Protein AF-A0AAN8AZE5-F1 (afdb_monomer)

Mean predicted aligned error: 5.29 Å

Secondary structure (DSSP, 8-state):
--EES-EEEEEEEEEEEEEEEEEEEEEEEEEEEEEEEEEEEEEEEEEEEEEEEEEEE--EEEEEEEEEEEEE--EEEEEEEEEEEEE--EEEEEEEE-

Solvent-accessible surface area (backbone atoms only — not comparable to full-atom values): 4656 Å² total; per-residue (Å²): 129,70,71,38,76,66,49,79,41,70,69,51,71,52,80,54,52,36,34,47,32,39,41,33,49,32,37,38,39,40,37,44,38,34,48,33,38,40,33,51,33,37,35,38,42,36,45,39,33,46,35,41,38,37,44,32,40,40,35,40,37,43,37,34,48,34,37,42,37,42,34,38,39,37,42,34,46,38,34,42,34,41,39,71,76,45,71,58,67,52,68,76,42,72,78,41,78,99

Foldseek 3Di:
DPEAAEDEEAEEEDEEEHYAYYEYAEYEYEYEEYAEYEYAEYEYEYEYYAEYEYEYEEYEYEEYEEYEYEYYEYEYEEYEEYYYNYYYYHYNYYNDYD

Nearest PDB structures (foldseek):
  3jx8-assembly2_D  TM=2.749E-01  e=2.830E+00  Parabacteroides distasonis ATCC 8503
  3pet-assembly1_A  TM=3.452E-01  e=9.245E+00  Bacteroides fragilis NCTC 9343

Structure (mmCIF, N/CA/C/O backbone):
data_AF-A0AAN8AZE5-F1
#
_entry.id   AF-A0AAN8AZE5-F1
#
loop_
_atom_site.group_PDB
_atom_site.id
_atom_site.type_symbol
_atom_site.label_atom_id
_atom_site.label_alt_id
_atom_site.label_comp_id
_atom_site.label_asym_id
_atom_site.label_entity_id
_atom_site.label_seq_id
_atom_site.pdbx_PDB_ins_code
_atom_site.Cartn_x
_atom_site.Cartn_y
_atom_site.Cartn_z
_atom_site.occupancy
_atom_site.B_iso_or_equiv
_atom_site.auth_seq_id
_atom_site.auth_comp_id
_atom_site.auth_asym_id
_atom_site.auth_atom_id
_atom_site.pdbx_PDB_model_num
ATOM 1 N N . MET A 1 1 ? -1.905 -1.977 -19.976 1.00 54.09 1 MET A N 1
ATOM 2 C CA . MET A 1 1 ? -1.213 -3.059 -19.282 1.00 54.09 1 MET A CA 1
ATOM 3 C C . MET A 1 1 ? 0.221 -3.187 -19.775 1.00 54.09 1 MET A C 1
ATOM 5 O O . MET A 1 1 ? 0.548 -4.026 -20.617 1.00 54.09 1 MET A O 1
ATOM 9 N N . GLU A 1 2 ? 1.053 -2.237 -19.348 1.00 65.06 2 GLU A N 1
ATOM 10 C CA . GLU A 1 2 ? 2.487 -2.467 -19.159 1.00 65.06 2 GLU A CA 1
ATOM 11 C C . GLU A 1 2 ? 2.601 -3.066 -17.756 1.00 65.06 2 GLU A C 1
ATOM 13 O O . GLU A 1 2 ? 2.499 -2.336 -16.783 1.00 65.06 2 GLU A O 1
ATOM 18 N N . GLU A 1 3 ? 2.682 -4.392 -17.698 1.00 78.38 3 GLU A N 1
ATOM 19 C CA . GLU A 1 3 ? 2.892 -5.178 -16.478 1.00 78.38 3 GLU A CA 1
ATOM 20 C C . GLU A 1 3 ? 4.374 -5.077 -16.106 1.00 78.38 3 GLU A C 1
ATOM 22 O O . GLU A 1 3 ? 5.255 -5.268 -16.965 1.00 78.38 3 GLU A O 1
ATOM 27 N N . VAL A 1 4 ? 4.653 -4.715 -14.858 1.00 86.75 4 VAL A N 1
ATOM 28 C CA . VAL A 1 4 ? 6.012 -4.595 -14.329 1.00 86.75 4 VAL A CA 1
ATOM 29 C C . 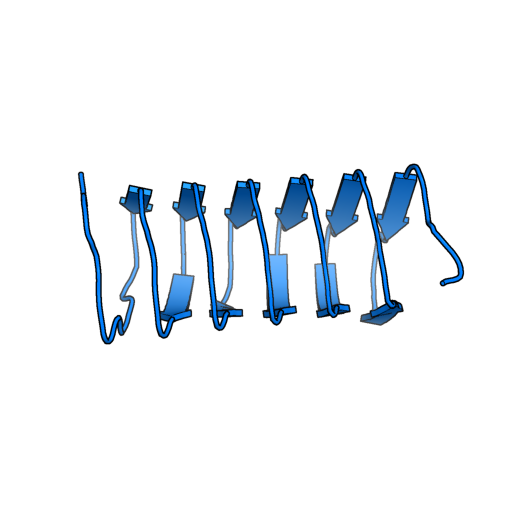VAL A 1 4 ? 6.247 -5.721 -13.330 1.00 86.75 4 VAL A C 1
ATOM 31 O O . VAL A 1 4 ? 5.694 -5.698 -12.242 1.00 86.75 4 VAL A O 1
ATOM 34 N N . ASP A 1 5 ? 7.117 -6.671 -13.685 1.00 88.62 5 ASP A N 1
ATOM 35 C CA . ASP A 1 5 ? 7.423 -7.810 -12.801 1.00 88.62 5 ASP A CA 1
ATOM 36 C C . ASP A 1 5 ? 8.104 -7.369 -11.483 1.00 88.62 5 ASP A C 1
ATOM 38 O O . ASP A 1 5 ? 7.929 -7.985 -10.445 1.00 88.62 5 ASP A O 1
ATOM 42 N N . GLU A 1 6 ? 8.976 -6.357 -11.522 1.00 89.06 6 GLU A N 1
ATOM 43 C CA . GLU A 1 6 ? 9.683 -5.874 -10.328 1.00 89.06 6 GLU A CA 1
ATOM 44 C C . GLU A 1 6 ? 10.201 -4.457 -10.570 1.00 89.06 6 GLU A C 1
ATOM 46 O O . GLU A 1 6 ? 10.854 -4.183 -11.594 1.00 89.06 6 GLU A O 1
ATOM 51 N N . ALA A 1 7 ? 9.991 -3.562 -9.609 1.00 86.00 7 ALA A N 1
ATOM 52 C CA . ALA A 1 7 ? 10.588 -2.242 -9.655 1.00 86.00 7 ALA A CA 1
ATOM 53 C C . ALA A 1 7 ? 10.987 -1.699 -8.279 1.00 86.00 7 ALA A C 1
ATOM 55 O O . ALA A 1 7 ? 10.304 -1.851 -7.276 1.00 86.00 7 ALA A O 1
ATOM 56 N N . ASN A 1 8 ? 12.151 -1.049 -8.264 1.00 88.62 8 ASN A N 1
ATOM 57 C CA . ASN A 1 8 ? 12.769 -0.505 -7.063 1.00 88.62 8 ASN A CA 1
ATOM 58 C C . ASN A 1 8 ? 13.109 0.970 -7.294 1.00 88.62 8 ASN A C 1
ATOM 60 O O . ASN A 1 8 ? 13.792 1.303 -8.276 1.00 88.62 8 ASN A O 1
ATOM 64 N N . TRP A 1 9 ? 12.690 1.840 -6.379 1.00 85.12 9 TRP A N 1
ATOM 65 C CA . TRP A 1 9 ? 12.965 3.274 -6.430 1.00 85.12 9 TRP A CA 1
ATOM 66 C C . TRP A 1 9 ? 13.627 3.759 -5.145 1.00 85.12 9 TRP A C 1
ATOM 68 O O . TRP A 1 9 ? 13.091 3.622 -4.054 1.00 85.12 9 TRP A O 1
ATOM 78 N N . GLU A 1 10 ? 14.789 4.391 -5.297 1.00 82.31 10 GLU A N 1
ATOM 79 C CA . GLU A 1 10 ? 15.497 5.012 -4.171 1.00 82.31 10 GLU A CA 1
ATOM 80 C C . GLU A 1 10 ? 14.840 6.345 -3.759 1.00 82.31 10 GLU A C 1
ATOM 82 O O . GLU A 1 10 ? 14.698 6.629 -2.580 1.00 82.31 10 GLU A O 1
ATOM 87 N N . GLU A 1 11 ? 14.430 7.181 -4.722 1.00 77.81 11 GLU A N 1
ATOM 88 C CA . GLU A 1 11 ? 13.772 8.465 -4.443 1.00 77.81 11 GLU A CA 1
ATOM 89 C C . GLU A 1 11 ? 12.813 8.847 -5.582 1.00 77.81 11 GLU A C 1
ATOM 91 O O . GLU A 1 11 ? 13.183 8.772 -6.763 1.00 77.81 11 GLU A O 1
ATOM 96 N N . GLY A 1 12 ? 11.618 9.346 -5.253 1.00 79.25 12 GLY A N 1
ATOM 97 C CA . GLY A 1 12 ? 10.768 10.076 -6.200 1.00 79.25 12 GLY A CA 1
ATOM 98 C C . GLY A 1 12 ? 9.328 9.589 -6.258 1.00 79.25 12 GLY A C 1
ATOM 99 O O . GLY A 1 12 ? 8.722 9.325 -5.226 1.00 79.25 12 GLY A O 1
ATOM 100 N N . GLY A 1 13 ? 8.756 9.551 -7.462 1.00 76.00 13 GLY A N 1
ATOM 101 C CA . GLY A 1 13 ? 7.414 9.021 -7.636 1.00 76.00 13 GLY A CA 1
ATOM 102 C C . GLY A 1 13 ? 7.139 8.421 -9.000 1.00 76.00 13 GLY A C 1
ATOM 103 O O . GLY A 1 13 ? 7.790 8.782 -9.989 1.00 76.00 13 GLY A O 1
ATOM 104 N N . SER A 1 14 ? 6.191 7.49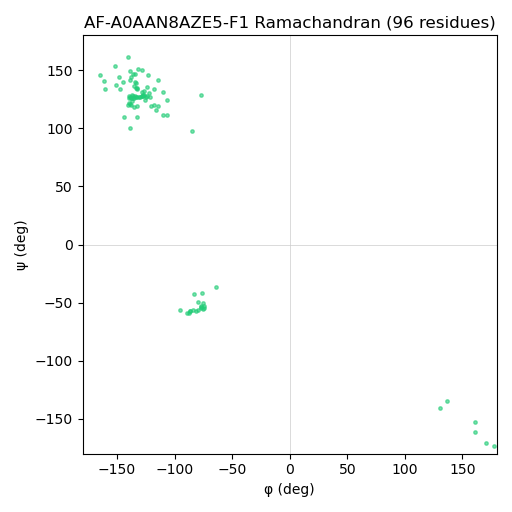0 -8.999 1.00 78.25 14 SER A N 1
ATOM 105 C CA . SER A 1 14 ? 5.887 6.586 -10.105 1.00 78.25 14 SER A CA 1
ATOM 106 C C . SER A 1 14 ? 4.381 6.433 -10.273 1.00 78.25 14 SER A C 1
ATOM 108 O O . SER A 1 14 ? 3.663 6.349 -9.286 1.00 78.25 14 SER A O 1
ATOM 110 N N . GLU A 1 15 ? 3.939 6.375 -11.528 1.00 84.44 15 GLU A N 1
ATOM 111 C CA . GLU A 1 15 ? 2.560 6.064 -11.922 1.00 84.44 15 GLU A CA 1
ATOM 112 C C . GLU A 1 15 ? 2.600 4.770 -12.751 1.00 84.44 15 GLU A C 1
ATOM 114 O O . GLU A 1 15 ? 3.300 4.739 -13.776 1.00 84.44 15 GLU A O 1
ATOM 119 N N . MET A 1 16 ? 1.909 3.709 -12.322 1.00 82.25 16 MET A N 1
ATOM 120 C CA . MET A 1 16 ? 1.859 2.414 -13.029 1.00 82.25 16 MET A CA 1
ATOM 121 C C . MET A 1 16 ? 0.459 1.794 -12.990 1.00 82.25 16 MET A C 1
ATOM 123 O O . MET A 1 16 ? -0.378 2.201 -12.199 1.00 82.25 16 MET A O 1
ATOM 127 N N . GLU A 1 17 ? 0.207 0.851 -13.900 1.00 83.81 17 GLU A N 1
ATOM 128 C CA . GLU A 1 17 ? -1.098 0.185 -14.053 1.00 83.81 17 GLU A CA 1
ATOM 129 C C . GLU A 1 17 ? -1.103 -1.143 -13.279 1.00 83.81 17 GLU A C 1
ATOM 131 O O . GLU A 1 17 ? -1.895 -1.297 -12.368 1.00 83.81 17 GLU A O 1
ATOM 136 N N . GLU A 1 18 ? -0.166 -2.055 -13.567 1.00 87.25 18 GLU A N 1
ATOM 137 C CA . GLU A 1 18 ? -0.078 -3.378 -12.923 1.00 87.25 18 GLU A CA 1
ATOM 138 C C . GLU A 1 18 ? 1.384 -3.659 -12.533 1.00 87.25 18 GLU A C 1
ATOM 140 O O . GLU A 1 18 ? 2.286 -3.537 -13.383 1.00 87.25 18 GLU A O 1
ATOM 145 N N . VAL A 1 19 ? 1.635 -4.013 -11.269 1.00 88.44 19 VAL A N 1
ATOM 146 C CA . VAL A 1 19 ? 2.983 -4.299 -10.747 1.00 88.44 19 VAL A CA 1
ATOM 147 C C . VAL A 1 19 ? 2.962 -5.514 -9.820 1.00 88.44 19 VAL A C 1
ATOM 149 O O . VAL A 1 19 ? 2.226 -5.520 -8.845 1.00 88.44 19 VAL A O 1
ATOM 152 N N . ASP A 1 20 ? 3.817 -6.506 -10.069 1.00 89.44 20 ASP A N 1
ATOM 153 C CA . ASP A 1 20 ? 3.900 -7.676 -9.183 1.00 89.44 20 ASP A CA 1
ATOM 154 C C . ASP A 1 20 ? 4.645 -7.319 -7.879 1.00 89.44 20 ASP A C 1
ATOM 156 O O . ASP A 1 20 ? 4.172 -7.587 -6.783 1.00 89.44 20 ASP A O 1
ATOM 160 N N . GLU A 1 21 ? 5.827 -6.699 -7.970 1.00 89.12 21 GLU A N 1
ATOM 161 C CA . GLU A 1 21 ? 6.622 -6.349 -6.783 1.00 89.12 21 GLU A CA 1
ATOM 162 C C . GLU A 1 21 ? 7.216 -4.943 -6.887 1.00 89.12 21 GLU A C 1
ATOM 164 O O . GLU A 1 21 ? 7.896 -4.586 -7.863 1.00 89.12 21 GLU A O 1
ATOM 169 N N . ALA A 1 22 ? 6.993 -4.139 -5.851 1.00 87.62 22 ALA A N 1
ATOM 170 C CA . ALA A 1 22 ? 7.344 -2.734 -5.869 1.00 87.62 22 ALA A CA 1
ATOM 171 C C . ALA A 1 22 ? 7.941 -2.269 -4.530 1.00 87.62 22 ALA A C 1
ATOM 173 O O . ALA A 1 22 ? 7.305 -2.366 -3.484 1.00 87.62 22 ALA A O 1
ATOM 174 N N . ASN A 1 23 ? 9.171 -1.739 -4.552 1.00 89.25 23 ASN A N 1
ATOM 175 C CA . ASN A 1 23 ? 9.852 -1.252 -3.345 1.00 89.25 23 ASN A CA 1
ATOM 176 C C . ASN A 1 23 ? 10.285 0.215 -3.473 1.00 89.25 23 ASN A C 1
ATOM 178 O O . ASN A 1 23 ? 10.909 0.610 -4.469 1.00 89.25 23 ASN A O 1
ATOM 182 N N . TRP A 1 24 ? 10.053 1.000 -2.421 1.00 87.69 24 TRP A N 1
ATOM 183 C CA . TRP A 1 24 ? 10.490 2.393 -2.317 1.00 87.69 24 TRP A CA 1
ATOM 184 C C . TRP A 1 24 ? 11.246 2.665 -1.021 1.00 87.69 24 TRP A C 1
ATOM 186 O O . TRP A 1 24 ? 10.730 2.423 0.066 1.00 87.69 24 TRP A O 1
ATOM 196 N N . GLU A 1 25 ? 12.436 3.254 -1.142 1.00 85.25 25 GLU A N 1
ATOM 197 C CA . GLU A 1 25 ? 13.158 3.787 0.022 1.00 85.25 25 GLU A CA 1
ATOM 198 C C . GLU A 1 25 ? 12.544 5.130 0.462 1.00 85.25 25 GLU A C 1
ATOM 200 O O . GLU A 1 25 ? 12.147 5.274 1.611 1.00 85.25 25 GLU A O 1
ATOM 205 N N . GLU A 1 26 ? 12.404 6.102 -0.452 1.00 83.00 26 GLU A N 1
ATOM 206 C CA . GLU A 1 26 ? 11.760 7.394 -0.166 1.00 83.00 26 GLU A CA 1
ATOM 207 C C . GLU A 1 26 ? 10.848 7.844 -1.325 1.00 83.00 26 GLU A C 1
ATOM 209 O O . GLU A 1 26 ? 11.317 8.052 -2.450 1.00 83.00 26 GLU A O 1
ATOM 214 N N . GLY A 1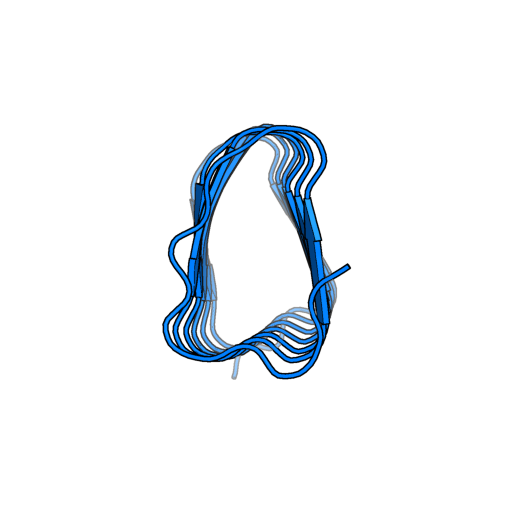 27 ? 9.542 8.059 -1.122 1.00 81.88 27 GLY A N 1
ATOM 215 C CA . GLY A 1 27 ? 8.739 8.535 -2.259 1.00 81.88 27 GLY A CA 1
ATOM 216 C C . GLY A 1 27 ? 7.225 8.592 -2.149 1.00 81.88 27 GLY A C 1
ATOM 217 O O . GLY A 1 27 ? 6.640 8.456 -1.078 1.00 81.88 27 GLY A O 1
ATOM 218 N N . ARG A 1 28 ? 6.600 8.862 -3.305 1.00 80.50 28 ARG A N 1
ATOM 219 C CA . ARG A 1 28 ? 5.155 8.715 -3.501 1.00 80.50 28 ARG A CA 1
ATOM 220 C C . ARG A 1 28 ? 4.791 7.998 -4.785 1.00 80.50 28 ARG A C 1
ATOM 222 O O . ARG A 1 28 ? 5.354 8.336 -5.822 1.00 80.50 28 ARG A O 1
ATOM 229 N N . SER A 1 29 ? 3.805 7.117 -4.733 1.00 82.50 29 SER A N 1
ATOM 230 C CA . SER A 1 29 ? 3.398 6.326 -5.896 1.00 82.50 29 SER A CA 1
ATOM 231 C C . SER A 1 29 ? 1.892 6.295 -6.072 1.00 82.50 29 SER A C 1
ATOM 233 O O . SER A 1 29 ? 1.164 6.303 -5.088 1.00 82.50 29 SER A O 1
ATOM 235 N N . GLU A 1 30 ? 1.461 6.242 -7.328 1.00 86.56 30 GLU A N 1
ATOM 236 C CA . GLU A 1 30 ? 0.067 6.059 -7.737 1.00 86.56 30 GLU A CA 1
ATOM 237 C C . GLU A 1 30 ? -0.012 4.772 -8.580 1.00 86.56 30 GLU A C 1
ATOM 239 O O . GLU A 1 30 ? 0.681 4.669 -9.602 1.00 86.56 30 GLU A O 1
ATOM 244 N N . MET A 1 31 ? -0.791 3.774 -8.150 1.00 84.19 31 MET A N 1
ATOM 245 C CA . MET A 1 31 ? -0.927 2.488 -8.862 1.00 84.19 31 MET A CA 1
ATOM 246 C C . MET A 1 31 ? -2.374 1.982 -8.885 1.00 84.19 31 MET A C 1
ATOM 248 O O . MET A 1 31 ? -3.139 2.281 -7.978 1.00 84.19 31 MET A O 1
ATOM 252 N N . GLU A 1 32 ? -2.749 1.251 -9.938 1.00 87.12 32 GLU A N 1
ATOM 253 C CA . GLU A 1 32 ? -4.092 0.655 -10.070 1.00 87.12 32 GLU A CA 1
ATOM 254 C C . GLU A 1 32 ? -4.121 -0.722 -9.385 1.00 87.12 32 GLU A C 1
ATOM 256 O O . GLU A 1 32 ? -4.848 -0.883 -8.415 1.00 87.12 32 GLU A O 1
ATOM 261 N N . GLU A 1 33 ? -3.255 -1.659 -9.788 1.00 88.69 33 GLU A N 1
ATOM 262 C CA . GLU A 1 33 ? -3.168 -3.007 -9.199 1.00 88.69 33 GLU A CA 1
ATOM 263 C C . GLU A 1 33 ? -1.721 -3.344 -8.786 1.00 88.69 33 GLU A C 1
ATOM 265 O O . GLU A 1 33 ? -0.781 -3.163 -9.580 1.00 88.69 33 GLU A O 1
ATOM 270 N N . VAL A 1 34 ? -1.528 -3.839 -7.555 1.00 89.31 34 VAL A N 1
ATOM 271 C CA . VAL A 1 34 ? -0.215 -4.276 -7.045 1.00 89.31 34 VAL A CA 1
ATOM 272 C C . VAL A 1 34 ? -0.314 -5.555 -6.212 1.00 89.31 34 VAL A C 1
ATOM 274 O O . VAL A 1 34 ? -1.060 -5.589 -5.238 1.00 89.31 34 VAL A O 1
ATOM 277 N N . ASP A 1 35 ? 0.494 -6.572 -6.524 1.00 90.38 35 ASP A N 1
ATOM 278 C CA . ASP A 1 35 ? 0.533 -7.796 -5.705 1.00 90.38 35 ASP A CA 1
ATOM 279 C C . ASP A 1 35 ? 1.295 -7.540 -4.382 1.00 90.38 35 ASP A C 1
ATOM 281 O O . ASP A 1 35 ? 0.767 -7.758 -3.296 1.00 90.38 35 ASP A O 1
ATOM 285 N N . GLU A 1 36 ? 2.538 -7.048 -4.439 1.00 90.00 36 GLU A N 1
ATOM 286 C CA . GLU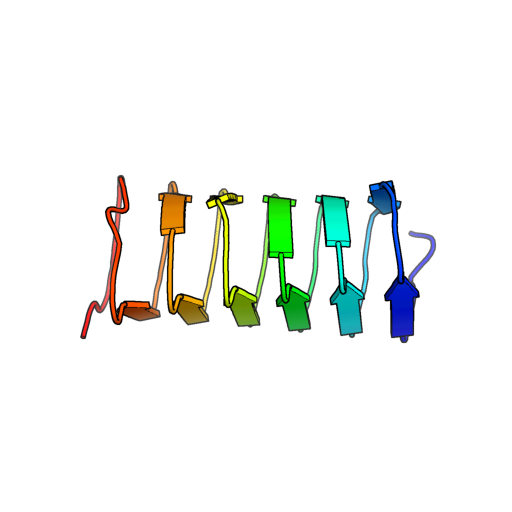 A 1 36 ? 3.339 -6.767 -3.238 1.00 90.00 36 GLU A CA 1
ATOM 287 C C . GLU A 1 36 ? 4.010 -5.392 -3.291 1.00 90.00 36 GLU A C 1
ATOM 289 O O . GLU A 1 36 ? 4.759 -5.059 -4.220 1.00 90.00 36 GLU A O 1
ATOM 294 N N . ALA A 1 37 ? 3.798 -4.598 -2.242 1.00 88.00 37 ALA A N 1
ATOM 295 C CA . ALA A 1 37 ? 4.300 -3.238 -2.179 1.00 88.00 37 ALA A CA 1
ATOM 296 C C . ALA A 1 37 ? 4.927 -2.892 -0.821 1.00 88.00 37 ALA A C 1
ATOM 298 O O . ALA A 1 37 ? 4.307 -3.033 0.233 1.00 88.00 37 ALA A O 1
ATOM 299 N N . ASN A 1 38 ? 6.170 -2.405 -0.844 1.00 89.38 38 ASN A N 1
ATOM 300 C CA . ASN A 1 38 ? 6.948 -2.088 0.352 1.00 89.38 38 ASN A CA 1
ATOM 301 C C . ASN A 1 38 ? 7.491 -0.649 0.311 1.00 89.38 38 ASN A C 1
ATOM 303 O O . ASN 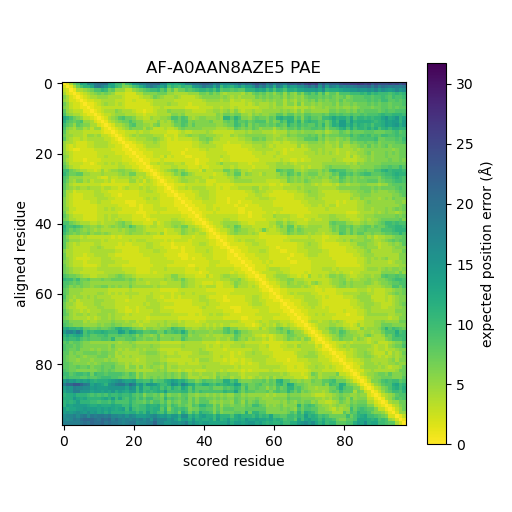A 1 38 ? 8.123 -0.232 -0.666 1.00 89.38 38 ASN A O 1
ATOM 307 N N . TRP A 1 39 ? 7.324 0.090 1.406 1.00 87.94 39 TRP A N 1
ATOM 308 C CA . TRP A 1 39 ? 7.842 1.451 1.575 1.00 87.94 39 TRP A CA 1
ATOM 309 C C . TRP A 1 39 ? 8.605 1.603 2.889 1.00 87.94 39 TRP A C 1
ATOM 311 O O . TRP A 1 39 ? 8.050 1.350 3.957 1.00 87.94 39 TRP A O 1
ATOM 321 N N . GLU A 1 40 ? 9.845 2.091 2.819 1.00 85.88 40 GLU A N 1
ATOM 322 C CA . GLU A 1 40 ? 10.587 2.502 4.019 1.00 85.88 40 GLU A CA 1
ATOM 323 C C . GLU A 1 40 ? 10.096 3.876 4.515 1.00 85.88 40 GLU A C 1
ATOM 325 O O . GLU A 1 40 ? 9.672 3.998 5.659 1.00 85.88 4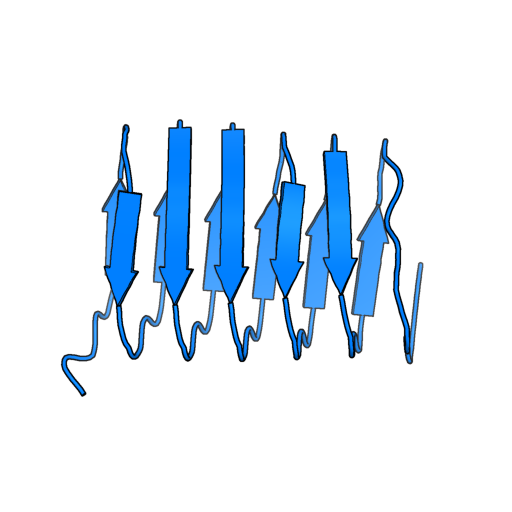0 GLU A O 1
ATOM 330 N N . GLU A 1 41 ? 10.081 4.907 3.662 1.00 82.88 41 GLU A N 1
ATOM 331 C CA . GLU A 1 41 ? 9.578 6.245 4.011 1.00 82.88 41 GLU A CA 1
ATOM 332 C C . GLU A 1 41 ? 8.739 6.841 2.865 1.00 82.88 41 GLU A C 1
ATOM 334 O O . GLU A 1 41 ? 9.228 7.064 1.755 1.00 82.88 41 GLU A O 1
ATOM 339 N N . GLY A 1 42 ? 7.460 7.162 3.078 1.00 81.38 42 GLY A N 1
ATOM 340 C CA . GLY A 1 42 ? 6.689 7.759 1.984 1.00 81.38 42 GLY A CA 1
ATOM 341 C C . GLY A 1 42 ? 5.179 7.706 2.083 1.00 81.38 42 GLY A C 1
ATOM 342 O O . GLY A 1 42 ? 4.588 7.745 3.159 1.00 81.38 42 GLY A O 1
ATOM 343 N N . GLY A 1 43 ? 4.537 7.706 0.920 1.00 77.56 43 GLY A N 1
ATOM 344 C CA . GLY A 1 43 ? 3.098 7.531 0.860 1.00 77.56 43 GLY A CA 1
ATOM 345 C C . GLY A 1 43 ? 2.566 7.193 -0.511 1.00 77.56 43 GLY A C 1
ATOM 346 O O . GLY A 1 43 ? 3.078 7.701 -1.502 1.00 77.56 43 GLY A O 1
ATOM 347 N N . SER A 1 44 ? 1.524 6.382 -0.564 1.00 81.44 44 SER A N 1
ATOM 348 C CA . SER A 1 44 ? 1.018 5.838 -1.822 1.00 81.44 44 SER A CA 1
ATOM 349 C C . SER A 1 44 ? -0.480 5.993 -1.942 1.00 81.44 44 SER A C 1
ATOM 351 O O . SER A 1 44 ? -1.173 6.003 -0.932 1.00 81.44 44 SER A O 1
ATOM 353 N N . GLU A 1 45 ? -0.948 6.111 -3.175 1.00 86.75 45 GLU A N 1
ATOM 354 C CA . GLU A 1 45 ? -2.355 6.088 -3.561 1.00 86.75 45 GLU A CA 1
ATOM 355 C C . GLU A 1 45 ? -2.555 4.844 -4.443 1.00 86.75 45 GLU A C 1
ATOM 357 O O . GLU A 1 45 ? -1.918 4.736 -5.495 1.00 86.75 45 GLU A O 1
ATOM 362 N N . MET A 1 46 ? -3.361 3.874 -4.000 1.00 84.94 46 MET A N 1
ATOM 363 C CA . MET A 1 46 ? -3.587 2.620 -4.741 1.00 84.94 46 MET A CA 1
ATOM 364 C C . MET A 1 46 ? -5.058 2.204 -4.770 1.00 84.94 46 MET A C 1
ATOM 366 O O . MET A 1 46 ? -5.785 2.464 -3.813 1.00 84.94 46 MET A O 1
ATOM 370 N N . GLU A 1 47 ? -5.493 1.577 -5.866 1.00 87.62 47 GLU A N 1
ATOM 371 C CA . GLU A 1 47 ? -6.869 1.072 -6.012 1.00 87.62 47 GLU A CA 1
ATOM 372 C C . GLU A 1 47 ? -6.986 -0.347 -5.429 1.00 87.62 47 GLU A C 1
ATOM 374 O O . GLU A 1 47 ? -7.717 -0.526 -4.460 1.00 87.62 47 GLU A O 1
ATOM 379 N N . GLU A 1 48 ? -6.196 -1.313 -5.907 1.00 89.31 48 GLU A N 1
ATOM 380 C CA . GLU A 1 48 ? -6.191 -2.698 -5.407 1.00 89.31 48 GLU A CA 1
ATOM 381 C C . GLU A 1 48 ? -4.770 -3.142 -5.004 1.00 89.31 48 GLU A C 1
ATOM 383 O O . GLU A 1 48 ? -3.818 -2.998 -5.782 1.00 89.31 48 GLU A O 1
ATOM 388 N N . VAL A 1 49 ? -4.617 -3.679 -3.785 1.00 88.75 49 VAL A N 1
ATOM 389 C CA . VAL A 1 49 ? -3.336 -4.200 -3.275 1.00 88.75 49 VAL A CA 1
ATOM 390 C C . VAL A 1 49 ? -3.514 -5.519 -2.525 1.00 88.75 49 VAL A C 1
ATOM 392 O O . VAL A 1 49 ? -4.252 -5.572 -1.542 1.00 88.75 49 VAL A O 1
ATOM 395 N N . ASP A 1 50 ? -2.776 -6.561 -2.914 1.00 90.88 50 ASP A N 1
ATOM 396 C CA . ASP A 1 50 ? -2.808 -7.837 -2.185 1.00 90.88 50 ASP A CA 1
ATOM 397 C C . ASP A 1 50 ? -2.023 -7.730 -0.856 1.00 90.88 50 ASP A C 1
ATOM 399 O O . ASP A 1 50 ? -2.553 -8.018 0.218 1.00 90.88 50 ASP A O 1
ATOM 403 N N . GLU A 1 51 ? -0.762 -7.280 -0.898 1.00 89.75 51 GLU A N 1
ATOM 404 C CA . GLU A 1 51 ? 0.102 -7.143 0.284 1.00 89.75 51 GLU A CA 1
ATOM 405 C C . GLU A 1 51 ? 0.808 -5.772 0.334 1.00 89.75 51 GLU A C 1
ATOM 407 O O . GLU A 1 51 ? 1.626 -5.436 -0.529 1.00 89.75 51 GLU A O 1
ATOM 412 N N . ALA A 1 52 ? 0.557 -4.982 1.388 1.00 87.81 52 ALA A N 1
ATOM 413 C CA . ALA A 1 52 ? 1.201 -3.679 1.596 1.00 87.81 52 ALA A CA 1
ATOM 414 C C . ALA A 1 52 ? 1.982 -3.598 2.919 1.00 87.81 52 ALA A C 1
ATOM 416 O O . ALA A 1 52 ? 1.425 -3.781 4.003 1.00 87.81 52 ALA A O 1
ATOM 417 N N . ASN A 1 53 ? 3.260 -3.213 2.859 1.00 88.75 53 ASN A N 1
ATOM 418 C CA . ASN A 1 53 ? 4.070 -2.918 4.042 1.00 88.75 53 ASN A CA 1
ATOM 419 C C . ASN A 1 53 ? 4.618 -1.488 4.001 1.00 88.75 53 ASN A C 1
ATOM 421 O O . ASN A 1 53 ? 5.236 -1.065 3.023 1.00 88.75 53 ASN A O 1
ATOM 425 N N . LEU A 1 54 ? 4.447 -0.744 5.091 1.00 85.31 54 LEU A N 1
ATOM 426 C CA . LEU A 1 54 ? 4.949 0.626 5.220 1.00 85.31 54 LEU A CA 1
ATOM 427 C C . LEU A 1 54 ? 5.618 0.815 6.583 1.00 85.31 54 LEU A C 1
ATOM 429 O O . LEU A 1 54 ? 4.963 0.719 7.624 1.00 85.31 54 LEU A O 1
ATOM 433 N N . GLU A 1 55 ? 6.915 1.120 6.579 1.00 85.44 55 GLU A N 1
ATOM 434 C CA . GLU A 1 55 ? 7.659 1.407 7.808 1.00 8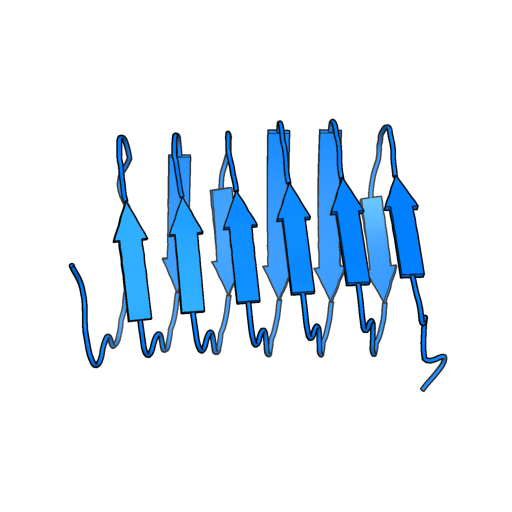5.44 55 GLU A CA 1
ATOM 435 C C . GLU A 1 55 ? 7.349 2.817 8.328 1.00 85.44 55 GLU A C 1
ATOM 437 O O . GLU A 1 55 ? 6.911 2.942 9.465 1.00 85.44 55 GLU A O 1
ATOM 442 N N . GLU A 1 56 ? 7.516 3.871 7.518 1.00 83.06 56 GLU A N 1
ATOM 443 C CA . GLU A 1 56 ? 7.226 5.255 7.915 1.00 83.06 56 GLU A CA 1
ATOM 444 C C . GLU A 1 56 ? 6.397 6.018 6.862 1.00 83.06 56 GLU A C 1
ATOM 446 O O . GLU A 1 56 ? 6.788 6.143 5.701 1.00 83.06 56 GLU A O 1
ATOM 451 N N . GLY A 1 57 ? 5.270 6.621 7.259 1.00 82.94 57 GLY A N 1
ATOM 452 C CA . GLY A 1 57 ? 4.571 7.614 6.432 1.00 82.94 57 GLY A CA 1
ATOM 453 C C . GLY A 1 57 ? 3.054 7.468 6.369 1.00 82.94 57 GLY A C 1
ATOM 454 O O . GLY A 1 57 ? 2.398 7.368 7.406 1.00 82.94 57 GLY A O 1
ATOM 455 N N . GLY A 1 58 ? 2.459 7.561 5.178 1.00 81.62 58 GLY A N 1
ATOM 456 C CA . GLY A 1 58 ? 1.009 7.407 5.064 1.00 81.62 58 GLY A CA 1
ATOM 457 C C . GLY A 1 58 ? 0.490 7.100 3.674 1.00 81.62 58 GLY A C 1
ATOM 458 O O . GLY A 1 58 ? 0.979 7.664 2.705 1.00 81.62 58 GLY A O 1
ATOM 459 N N . SER A 1 59 ? -0.504 6.219 3.594 1.00 81.00 59 SER A N 1
ATOM 460 C CA . SER A 1 59 ? -1.050 5.717 2.328 1.00 81.00 59 SER A CA 1
ATOM 461 C C . SER A 1 59 ? -2.568 5.860 2.266 1.00 81.00 59 SER A C 1
ATOM 463 O O . SER A 1 59 ? -3.236 5.802 3.295 1.00 81.00 59 SER A O 1
ATOM 465 N N . GLU A 1 60 ? -3.096 6.036 1.064 1.00 85.88 60 GLU A N 1
ATOM 466 C CA . GLU A 1 60 ? -4.520 6.025 0.743 1.00 85.88 60 GLU A CA 1
ATOM 467 C C . GLU A 1 60 ? -4.771 4.808 -0.165 1.00 85.88 60 GLU A C 1
ATOM 469 O O .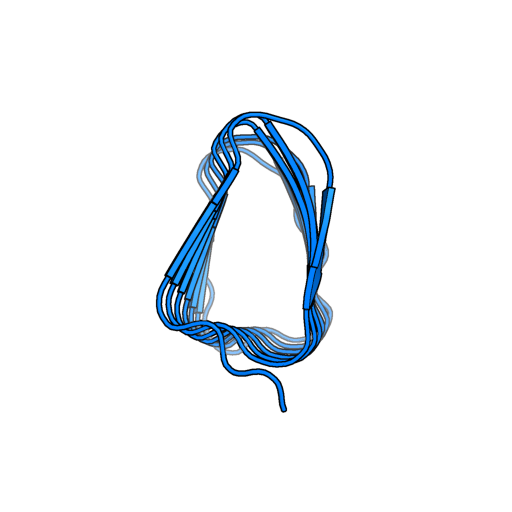 GLU A 1 60 ? -4.150 4.700 -1.222 1.00 85.88 60 GLU A O 1
ATOM 474 N N . MET A 1 61 ? -5.607 3.856 0.260 1.00 84.94 61 MET A N 1
ATOM 475 C CA . MET A 1 61 ? -5.894 2.643 -0.528 1.00 84.94 61 MET A CA 1
ATOM 476 C C . MET A 1 61 ? -7.393 2.327 -0.563 1.00 84.94 61 MET A C 1
ATOM 478 O O . MET A 1 61 ? -8.070 2.488 0.453 1.00 84.94 61 MET A O 1
ATOM 482 N N . GLU A 1 62 ? -7.923 1.906 -1.714 1.00 86.81 62 GLU A N 1
ATOM 483 C CA . GLU A 1 62 ? -9.349 1.560 -1.852 1.00 86.81 62 GLU A CA 1
ATOM 484 C C . GLU A 1 62 ? -9.619 0.134 -1.347 1.00 86.81 62 GLU A C 1
ATOM 486 O O . GLU A 1 62 ? -10.361 -0.018 -0.377 1.00 86.81 62 GLU A O 1
ATOM 491 N N . GLU A 1 63 ? -8.947 -0.879 -1.901 1.00 87.50 63 GLU A N 1
ATOM 492 C CA . GLU A 1 63 ? -9.058 -2.285 -1.488 1.00 87.50 63 GLU A CA 1
ATOM 493 C C . GLU A 1 63 ? -7.677 -2.863 -1.120 1.00 87.50 63 GLU A C 1
ATOM 495 O O . GLU A 1 63 ? -6.718 -2.754 -1.889 1.00 87.50 63 GLU A O 1
ATOM 500 N N . VAL A 1 64 ? -7.566 -3.466 0.072 1.00 86.50 64 VAL A N 1
ATOM 501 C CA . VAL A 1 64 ? -6.326 -4.097 0.558 1.00 86.50 64 VAL A CA 1
ATOM 502 C C . VAL A 1 64 ? -6.600 -5.447 1.222 1.00 86.50 64 VAL A C 1
ATOM 504 O O . VAL A 1 64 ? -7.331 -5.509 2.213 1.00 86.50 64 VAL A O 1
ATOM 507 N N . ASP A 1 65 ? -5.960 -6.517 0.748 1.00 88.31 65 ASP A N 1
ATOM 508 C CA . ASP A 1 65 ? -6.120 -7.849 1.349 1.00 88.31 65 ASP A CA 1
ATOM 509 C C . ASP A 1 65 ? -5.347 -7.963 2.678 1.00 88.31 65 ASP A C 1
ATOM 511 O O . ASP A 1 65 ? -5.928 -8.261 3.725 1.00 88.31 65 ASP A O 1
ATOM 515 N N . GLU A 1 66 ? -4.038 -7.698 2.674 1.00 87.31 66 GLU A N 1
ATOM 516 C CA . GLU A 1 66 ? -3.201 -7.713 3.877 1.00 87.31 66 GLU A CA 1
ATOM 517 C C . GLU A 1 66 ? -2.305 -6.481 3.945 1.00 87.31 66 GLU A C 1
ATOM 519 O O . GLU A 1 66 ? -1.614 -6.124 2.988 1.00 87.31 66 GLU A O 1
ATOM 524 N N . ALA A 1 67 ? -2.243 -5.853 5.120 1.00 84.06 67 ALA A N 1
ATOM 525 C CA . ALA A 1 67 ? -1.286 -4.783 5.307 1.00 84.06 67 ALA A CA 1
ATOM 526 C C . ALA A 1 67 ? -0.718 -4.609 6.716 1.00 84.06 67 ALA A C 1
ATOM 528 O O . ALA A 1 67 ? -1.382 -4.778 7.748 1.00 84.06 67 ALA A O 1
ATOM 529 N N . ASN A 1 68 ? 0.563 -4.236 6.730 1.00 86.69 68 ASN A N 1
ATOM 530 C CA . ASN A 1 68 ? 1.367 -4.025 7.923 1.00 86.69 68 ASN A CA 1
ATOM 531 C C . ASN A 1 68 ? 1.980 -2.626 7.917 1.00 86.69 68 ASN A C 1
ATOM 533 O O . ASN A 1 68 ? 2.696 -2.236 6.994 1.00 86.69 68 ASN A O 1
ATOM 537 N N . TRP A 1 69 ? 1.770 -1.893 9.004 1.00 83.88 69 TRP A N 1
ATOM 538 C CA . TRP A 1 69 ? 2.311 -0.548 9.153 1.00 83.88 69 TRP A CA 1
ATOM 539 C C . TRP A 1 69 ? 3.010 -0.377 10.496 1.00 83.88 69 TRP A C 1
ATOM 541 O O . TRP A 1 69 ? 2.420 -0.615 11.558 1.00 83.88 69 TRP A O 1
ATOM 551 N N . GLU A 1 70 ? 4.259 0.081 10.457 1.00 81.62 70 GLU A N 1
ATOM 552 C CA . GLU A 1 70 ? 5.037 0.312 11.675 1.00 81.62 70 GLU A CA 1
ATOM 553 C C . GLU A 1 70 ? 4.802 1.714 12.249 1.00 81.62 70 GLU A C 1
ATOM 555 O O . GLU A 1 70 ? 4.332 1.816 13.380 1.00 81.62 70 GLU A O 1
ATOM 560 N N . GLU A 1 71 ? 5.075 2.782 11.493 1.00 76.00 71 GLU A N 1
ATOM 561 C CA . GLU A 1 71 ? 4.980 4.177 11.939 1.00 76.00 71 GLU A CA 1
ATOM 562 C C . GLU A 1 71 ? 4.223 5.065 10.933 1.00 76.00 71 GLU A C 1
ATOM 564 O O . GLU A 1 71 ? 4.717 5.390 9.860 1.00 76.00 71 GLU A O 1
ATOM 569 N N . GLY A 1 72 ? 3.010 5.530 11.247 1.00 73.50 72 GLY A N 1
ATOM 570 C CA . GLY A 1 72 ? 2.302 6.355 10.259 1.00 73.50 72 GLY A CA 1
ATOM 571 C C . GLY A 1 72 ? 0.802 6.506 10.403 1.00 73.50 72 GLY A C 1
ATOM 572 O O . GLY A 1 72 ? 0.219 6.296 11.470 1.00 73.50 72 GLY A O 1
ATOM 573 N N . GLY A 1 73 ? 0.167 6.911 9.307 1.00 70.88 73 GLY A N 1
ATOM 574 C CA . GLY A 1 73 ? -1.283 6.890 9.198 1.00 70.88 73 GLY A CA 1
ATOM 575 C C . GLY A 1 73 ? -1.747 6.622 7.782 1.00 70.88 73 GLY A C 1
ATOM 576 O O . GLY A 1 73 ? -1.258 7.253 6.851 1.00 70.88 73 GLY A O 1
ATOM 577 N N . SER A 1 74 ? -2.710 5.719 7.646 1.00 74.19 74 SER A N 1
ATOM 578 C CA . SER A 1 74 ? -3.295 5.369 6.353 1.00 74.19 74 SER A CA 1
ATOM 579 C C . SER A 1 74 ? -4.802 5.579 6.370 1.00 74.19 74 SER A C 1
ATOM 581 O O . SER A 1 74 ? -5.448 5.383 7.407 1.00 74.19 74 SER A O 1
ATOM 583 N N . GLU A 1 75 ? -5.347 5.977 5.229 1.00 81.50 75 GLU A N 1
ATOM 584 C CA . GLU A 1 75 ? -6.783 6.042 4.976 1.00 81.50 75 GLU A CA 1
ATOM 585 C C . GLU A 1 75 ? -7.153 4.889 4.042 1.00 81.50 75 GLU A C 1
ATOM 587 O O . GLU A 1 75 ? -6.535 4.742 2.990 1.00 81.50 75 GLU A O 1
ATOM 592 N N . MET A 1 76 ? -8.106 4.042 4.435 1.00 79.38 76 MET A N 1
ATOM 593 C CA . MET A 1 76 ? -8.526 2.916 3.593 1.00 79.38 76 MET A CA 1
ATOM 594 C C . MET A 1 76 ? -10.034 2.715 3.573 1.00 79.38 76 MET A C 1
ATOM 596 O O . MET A 1 76 ? -10.701 2.917 4.596 1.00 79.38 76 MET A O 1
ATOM 600 N N . GLU A 1 77 ? -10.561 2.320 2.415 1.00 83.06 77 GLU A N 1
ATOM 601 C CA . GLU A 1 77 ? -11.992 2.052 2.245 1.00 83.06 77 GLU A CA 1
ATOM 602 C C 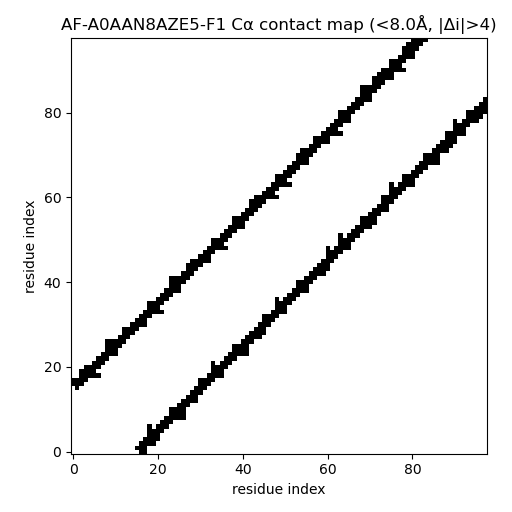. GLU A 1 77 ? -12.338 0.623 2.687 1.00 83.06 77 GLU A C 1
ATOM 604 O O . GLU A 1 77 ? -13.122 0.475 3.630 1.00 83.06 77 GLU A O 1
ATOM 609 N N . GLU A 1 78 ? -11.688 -0.397 2.120 1.00 83.44 78 GLU A N 1
ATOM 610 C CA . GLU A 1 78 ? -11.882 -1.813 2.458 1.00 83.44 78 GLU A CA 1
ATOM 611 C C . GLU A 1 78 ? -10.541 -2.503 2.777 1.00 83.44 78 GLU A C 1
ATOM 613 O O . GLU A 1 78 ? -9.585 -2.422 2.008 1.00 83.44 78 GLU A O 1
ATOM 618 N N . VAL A 1 79 ? -10.462 -3.174 3.936 1.00 82.06 79 VAL A N 1
ATOM 619 C CA . VAL A 1 79 ? -9.276 -3.954 4.339 1.00 82.06 79 VAL A CA 1
ATOM 620 C C . VAL A 1 79 ? -9.667 -5.302 4.937 1.00 82.06 79 VAL A C 1
ATOM 622 O O . VAL A 1 79 ? -10.434 -5.352 5.908 1.00 82.06 79 VAL A O 1
ATOM 625 N N . ASP A 1 80 ? -9.091 -6.389 4.430 1.00 84.62 80 ASP A N 1
ATOM 626 C CA . ASP A 1 80 ? -9.347 -7.733 4.955 1.00 84.62 80 ASP A CA 1
ATOM 627 C C . ASP A 1 80 ? -8.542 -8.004 6.236 1.00 84.62 80 ASP A C 1
ATOM 629 O O . ASP A 1 80 ? -9.144 -8.287 7.279 1.00 84.62 80 ASP A O 1
ATOM 633 N N . GLU A 1 81 ? -7.211 -7.868 6.202 1.00 82.88 81 GLU A N 1
ATOM 634 C CA . GLU A 1 81 ? -6.322 -8.040 7.358 1.00 82.88 81 GLU A CA 1
ATOM 635 C C . GLU A 1 81 ? -5.371 -6.848 7.568 1.00 82.88 81 GLU A C 1
ATOM 637 O O . GLU A 1 81 ? -4.638 -6.432 6.676 1.00 82.88 81 GLU A O 1
ATOM 642 N N . ALA A 1 82 ? -5.350 -6.298 8.789 1.00 81.12 82 ALA A N 1
ATOM 643 C CA . ALA A 1 82 ? -4.521 -5.136 9.121 1.00 81.12 82 ALA A CA 1
ATOM 644 C C . ALA A 1 82 ? -3.777 -5.281 10.457 1.00 81.12 82 ALA A C 1
ATOM 646 O O . ALA A 1 82 ? -4.384 -5.644 11.475 1.00 81.12 82 ALA A O 1
ATOM 647 N N . ASN A 1 83 ? -2.495 -4.897 10.477 1.00 83.44 83 ASN A N 1
ATOM 648 C CA . ASN A 1 83 ? -1.639 -4.874 11.669 1.00 83.44 83 ASN A CA 1
ATOM 649 C C . ASN A 1 83 ? -0.869 -3.546 11.796 1.00 83.44 83 ASN A C 1
ATOM 651 O O . ASN A 1 83 ? -0.284 -3.051 10.833 1.00 83.44 83 ASN A O 1
ATOM 655 N N . TRP A 1 84 ? -0.857 -2.978 13.005 1.00 78.81 84 TRP A N 1
ATOM 656 C CA . TRP A 1 84 ? -0.304 -1.649 13.281 1.00 78.81 84 TRP A CA 1
ATOM 657 C C . TRP A 1 84 ? 0.540 -1.640 14.554 1.00 78.81 84 TRP A C 1
ATOM 659 O O . TRP A 1 84 ? 0.037 -1.978 15.633 1.00 78.81 84 TRP A O 1
ATOM 669 N N . GLU A 1 85 ? 1.787 -1.169 14.471 1.00 79.31 85 GLU A N 1
ATOM 670 C CA . GLU A 1 85 ? 2.636 -1.012 15.662 1.00 79.31 85 GLU A CA 1
ATOM 671 C C . GLU A 1 85 ? 2.483 0.371 16.330 1.00 79.31 85 GLU A C 1
ATOM 673 O O . GLU A 1 85 ? 2.085 0.453 17.500 1.00 79.31 85 GLU A O 1
ATOM 678 N N . GLU A 1 86 ? 2.756 1.466 15.614 1.00 68.69 86 GLU A N 1
ATOM 679 C CA . GLU A 1 86 ? 2.687 2.849 16.107 1.00 68.69 86 GLU A CA 1
ATOM 680 C C . GLU A 1 86 ? 2.066 3.803 15.068 1.00 68.69 86 GLU A C 1
ATOM 682 O O . GLU A 1 86 ? 2.709 4.323 14.175 1.00 68.69 86 GLU A O 1
ATOM 687 N N . GLY A 1 87 ? 0.788 4.151 15.204 1.00 66.00 87 GLY A N 1
ATOM 688 C CA . GLY A 1 87 ? 0.168 5.016 14.201 1.00 66.00 87 GLY A CA 1
ATOM 689 C C . GLY A 1 87 ? -1.299 5.290 14.443 1.00 66.00 87 GLY A C 1
ATOM 690 O O . GLY A 1 87 ? -1.855 4.946 15.492 1.00 66.00 87 GLY A O 1
ATOM 691 N N . GLY A 1 88 ? -1.926 5.956 13.482 1.00 62.28 88 GLY A N 1
ATOM 692 C CA . GLY A 1 88 ? -3.367 6.155 13.463 1.00 62.28 88 GLY A CA 1
ATOM 693 C C . GLY A 1 88 ? -3.901 6.017 12.052 1.00 62.28 88 GLY A C 1
ATOM 694 O O . GLY A 1 88 ? -3.527 6.800 11.190 1.00 62.28 88 GLY A O 1
ATOM 695 N N . SER A 1 89 ? -4.805 5.068 11.860 1.00 66.38 89 SER A N 1
ATOM 696 C CA . SER A 1 89 ? -5.424 4.784 10.565 1.00 66.38 89 SER A CA 1
ATOM 697 C C . SER A 1 89 ? -6.908 5.104 10.626 1.00 66.38 89 SER A C 1
ATOM 699 O O . SER A 1 89 ? -7.566 4.864 11.648 1.00 66.38 89 SER A O 1
ATOM 701 N N . GLU A 1 90 ? -7.433 5.654 9.540 1.00 70.62 90 GLU A N 1
ATOM 702 C CA . GLU A 1 90 ? -8.864 5.856 9.349 1.00 70.62 90 GLU A CA 1
ATOM 703 C C . GLU A 1 90 ? -9.339 4.819 8.327 1.00 70.62 90 GLU A C 1
ATOM 705 O O . GLU A 1 90 ? -8.946 4.862 7.171 1.00 70.62 90 GLU A O 1
ATOM 710 N N . MET A 1 91 ? -10.140 3.850 8.775 1.00 70.38 91 MET A N 1
ATOM 711 C CA . MET A 1 91 ? -10.676 2.786 7.918 1.00 70.38 91 MET A CA 1
ATOM 712 C C . MET A 1 91 ? -12.202 2.861 7.890 1.00 70.38 91 MET A C 1
ATOM 714 O O . MET A 1 91 ? -12.821 3.027 8.953 1.00 70.38 91 MET A O 1
ATOM 718 N N . GLU A 1 92 ? -12.801 2.767 6.700 1.00 76.44 92 GLU A N 1
ATOM 719 C CA . GLU A 1 92 ? -14.260 2.742 6.543 1.00 76.44 92 GLU A CA 1
ATOM 720 C C . GLU A 1 92 ? -14.824 1.345 6.846 1.00 76.44 92 GLU A C 1
ATOM 722 O O . GLU A 1 92 ? -15.708 1.231 7.709 1.00 76.44 92 GLU A O 1
ATOM 727 N N . GLU A 1 93 ? -14.256 0.291 6.251 1.00 73.88 93 GLU A N 1
ATOM 728 C CA . GLU A 1 93 ? -14.625 -1.112 6.474 1.00 73.88 93 GLU A CA 1
ATOM 729 C C . GLU A 1 93 ? -13.378 -1.995 6.708 1.00 73.88 93 GLU A C 1
ATOM 731 O O . GLU A 1 93 ? -12.372 -1.875 6.019 1.00 73.88 93 GLU A O 1
ATOM 736 N N . VAL A 1 94 ? -13.423 -2.857 7.738 1.00 70.88 94 VAL A N 1
ATOM 737 C CA . VAL A 1 94 ? -12.345 -3.818 8.052 1.00 70.88 94 VAL A CA 1
ATOM 738 C C . VAL A 1 94 ? -12.943 -5.151 8.476 1.00 70.88 94 VAL A C 1
ATOM 740 O O . VAL A 1 94 ? -13.743 -5.183 9.427 1.00 70.88 94 VAL A O 1
ATOM 743 N N . ASP A 1 95 ? -12.530 -6.235 7.824 1.00 73.50 95 ASP A N 1
ATOM 744 C CA . ASP A 1 95 ? -13.037 -7.581 8.103 1.00 73.50 95 ASP A CA 1
ATOM 745 C C . ASP A 1 95 ? -12.306 -8.246 9.293 1.00 73.50 95 ASP A C 1
ATOM 747 O O . ASP A 1 95 ? -12.970 -8.785 10.195 1.00 73.50 95 ASP A O 1
ATOM 751 N N . GLU A 1 96 ? -10.974 -8.127 9.396 1.00 65.00 96 GLU A N 1
ATOM 752 C CA . GLU A 1 96 ? -10.163 -8.635 10.515 1.00 65.00 96 GLU A CA 1
ATOM 753 C C . GLU A 1 96 ? -8.977 -7.701 10.873 1.00 65.00 96 GLU A C 1
ATOM 755 O O . GLU A 1 96 ? -7.987 -7.594 10.171 1.00 65.00 96 GLU A O 1
ATOM 760 N N . ALA A 1 97 ? -9.031 -7.028 12.029 1.00 61.25 97 ALA A N 1
ATOM 761 C CA . ALA A 1 97 ? -7.918 -6.205 12.535 1.00 61.25 97 ALA A CA 1
ATOM 762 C C . ALA A 1 97 ? -7.273 -6.848 13.774 1.00 61.25 97 ALA A C 1
ATOM 764 O O . ALA A 1 97 ? -7.998 -7.194 14.721 1.00 61.25 97 ALA A O 1
ATOM 765 N N . ASN A 1 98 ? -5.937 -6.956 13.803 1.00 59.19 98 ASN A N 1
ATOM 766 C CA . ASN A 1 98 ? -5.165 -7.512 14.928 1.00 59.19 98 ASN A CA 1
ATOM 767 C C . ASN A 1 98 ? -4.286 -6.481 15.648 1.00 59.19 98 ASN A C 1
ATOM 769 O O . ASN A 1 98 ? -3.730 -5.578 14.992 1.00 59.19 98 ASN A O 1
#

Radius of gyration: 12.17 Å; Cα contacts (8 Å, |Δi|>4): 304; chains: 1; bounding box: 30×19×35 Å

Sequence (98 aa):
MEEVDEANWEEGGSEMEEVDEANWEEGRSEMEEVDEANWEEGGSEMEEVDEANLEEGGSEMEEVDEANWEEGGSEMEEVDEANWEEGGSEMEEVDEAN

Organism: NCBI:txid159716

pLDDT: mean 81.68, std 7.75, range [54.09, 90.88]